Protein AF-T1I8U3-F1 (afdb_monomer_lite)

Foldseek 3Di:
DLLVVVQVVCVVVVHHSPCQVVDVLGPLVVLVVLLVVLLVVLLVVLVVLLVVPPDDLDPVQLVVLLVVSVVSSVVSCVVVVVCVVVNVVVCPPPVNVVVSVVSVVVSVVSSCVSSVVPPDDVCVVPVDPDDD

InterPro domains:
  IPR012762 Ubiquinone biosynthesis protein COQ9 [PTHR21427] (9-122)
  IPR012762 Ubiquinone biosynthesis protein COQ9 [TIGR02396] (9-121)
  IPR013718 COQ9, C-terminal domain [PF08511] (97-121)

pLDDT: mean 75.44, std 18.97, range [35.38, 95.88]

Organism: Rhodnius prolixus (NCBI:txid13249)

Structure (mmCIF, N/CA/C/O backbone):
data_AF-T1I8U3-F1
#
_entry.id   AF-T1I8U3-F1
#
loop_
_atom_site.group_PDB
_atom_site.id
_atom_site.type_symbol
_atom_site.label_atom_id
_atom_site.label_alt_id
_atom_site.label_comp_id
_atom_site.label_asym_id
_atom_site.label_entity_id
_atom_site.label_seq_id
_atom_site.pdbx_PDB_ins_code
_atom_site.Cartn_x
_atom_site.Cartn_y
_atom_site.Cartn_z
_atom_site.occupancy
_atom_site.B_iso_or_equiv
_atom_site.auth_seq_id
_atom_site.auth_comp_id
_atom_site.auth_asym_id
_atom_site.auth_atom_id
_atom_site.pdbx_PDB_model_num
ATOM 1 N N . MET A 1 1 ? -8.041 0.391 23.070 1.00 40.22 1 MET A N 1
ATOM 2 C CA . MET A 1 1 ? -6.561 0.413 22.992 1.00 40.22 1 MET A CA 1
ATOM 3 C C . MET A 1 1 ? -6.019 1.134 21.744 1.00 40.22 1 MET A C 1
ATOM 5 O O . MET A 1 1 ? -4.876 1.557 21.779 1.00 40.22 1 MET A O 1
ATOM 9 N N . PHE A 1 2 ? -6.834 1.409 20.713 1.00 37.50 2 PHE A N 1
ATOM 10 C CA . PHE A 1 2 ? -6.464 2.262 19.563 1.00 37.50 2 PHE A CA 1
ATOM 11 C C . PHE A 1 2 ? -6.267 3.763 19.862 1.00 37.50 2 PHE A C 1
ATOM 13 O O . PHE A 1 2 ? -5.626 4.452 19.075 1.00 37.50 2 PHE A O 1
ATOM 20 N N . CYS A 1 3 ? -6.772 4.288 20.988 1.00 38.03 3 CYS A N 1
ATOM 21 C CA . CYS A 1 3 ? -6.610 5.710 21.335 1.00 38.03 3 CYS A CA 1
ATOM 22 C C . CYS A 1 3 ? -5.150 6.138 21.546 1.00 38.03 3 CYS A C 1
ATOM 24 O O . CYS A 1 3 ? -4.848 7.318 21.404 1.00 38.03 3 CYS A O 1
ATOM 26 N N . LEU A 1 4 ? -4.247 5.205 21.866 1.00 43.12 4 LEU A N 1
ATOM 27 C CA . LEU A 1 4 ? -2.866 5.549 22.207 1.00 43.12 4 LEU A CA 1
ATOM 28 C C . LEU A 1 4 ? -2.067 6.037 20.989 1.00 43.12 4 LEU A C 1
ATOM 30 O O . LEU A 1 4 ? -1.279 6.960 21.130 1.00 43.12 4 LEU A O 1
ATOM 34 N N . ILE A 1 5 ? -2.331 5.513 19.785 1.00 49.75 5 ILE A N 1
ATOM 35 C CA . ILE A 1 5 ? -1.593 5.910 18.569 1.00 49.75 5 ILE A CA 1
ATOM 36 C C . ILE A 1 5 ? -1.975 7.332 18.122 1.00 49.75 5 ILE A C 1
ATOM 38 O O . ILE A 1 5 ? -1.106 8.107 17.728 1.00 49.75 5 ILE A O 1
ATOM 42 N N . ASN A 1 6 ? -3.255 7.708 18.247 1.00 52.22 6 ASN A N 1
ATOM 43 C CA . ASN A 1 6 ? -3.714 9.070 17.942 1.00 52.22 6 ASN A CA 1
ATOM 44 C C . ASN A 1 6 ? -3.091 10.114 18.879 1.00 52.22 6 ASN A C 1
ATOM 46 O O . ASN A 1 6 ? -2.778 11.219 18.441 1.00 52.22 6 ASN A O 1
ATOM 50 N N . ASN A 1 7 ? -2.903 9.763 20.152 1.00 51.81 7 ASN A N 1
ATOM 51 C CA . ASN A 1 7 ? -2.322 10.669 21.136 1.00 51.81 7 ASN A CA 1
ATOM 52 C C . ASN A 1 7 ? -0.837 10.903 20.914 1.00 51.81 7 ASN A C 1
ATOM 54 O O . ASN A 1 7 ? -0.397 12.046 20.939 1.00 51.81 7 ASN A O 1
ATOM 58 N N . SER A 1 8 ? -0.073 9.843 20.648 1.00 58.78 8 SER A N 1
ATOM 59 C CA . SER A 1 8 ? 1.379 9.961 20.524 1.00 58.78 8 SER A CA 1
ATOM 60 C C . SER A 1 8 ? 1.789 10.869 19.360 1.00 58.78 8 SER A C 1
ATOM 62 O O . SER A 1 8 ? 2.695 11.678 19.515 1.00 58.78 8 SER A O 1
ATOM 64 N N . GLY A 1 9 ? 1.104 10.800 18.211 1.00 58.69 9 GLY A N 1
ATOM 65 C CA . GLY A 1 9 ? 1.392 11.683 17.070 1.00 58.69 9 GLY A CA 1
ATOM 66 C C . GLY A 1 9 ? 1.037 13.153 17.325 1.00 58.69 9 GLY A C 1
ATOM 67 O O . GLY A 1 9 ? 1.786 14.050 16.948 1.00 58.69 9 GLY A O 1
ATOM 68 N N . ALA A 1 10 ? -0.084 13.397 18.004 1.00 60.66 10 ALA A N 1
ATOM 69 C CA . ALA A 1 10 ? -0.513 14.730 18.411 1.00 60.66 10 ALA A CA 1
ATOM 70 C C . ALA A 1 10 ? 0.440 15.373 19.427 1.00 60.66 10 ALA A C 1
ATOM 72 O O . ALA A 1 10 ? 0.828 16.530 19.266 1.00 60.66 10 ALA A O 1
ATOM 73 N N . GLU A 1 11 ? 0.848 14.600 20.433 1.00 59.66 11 GLU A N 1
ATOM 74 C CA . GLU A 1 11 ? 1.771 15.023 21.485 1.00 59.66 11 GLU A CA 1
ATOM 75 C C . GLU A 1 11 ? 3.171 15.324 20.919 1.00 59.66 11 GLU A C 1
ATOM 77 O O . GLU A 1 11 ? 3.781 16.314 21.317 1.00 59.66 11 GLU A O 1
ATOM 82 N N . ILE A 1 12 ? 3.649 14.555 19.925 1.00 65.75 12 ILE A N 1
ATOM 83 C CA . ILE A 1 12 ? 4.905 14.845 19.197 1.00 65.75 12 ILE A CA 1
ATOM 84 C C . ILE A 1 12 ? 4.847 16.207 18.486 1.00 65.75 12 ILE A C 1
ATOM 86 O O . ILE A 1 12 ? 5.853 16.911 18.413 1.00 65.75 12 ILE A O 1
ATOM 90 N N . LEU A 1 13 ? 3.676 16.595 17.976 1.00 66.00 13 LEU A N 1
ATOM 91 C CA . LEU A 1 13 ? 3.453 17.879 17.305 1.00 66.00 13 LEU A CA 1
ATOM 92 C C . LEU A 1 13 ? 3.073 19.013 18.279 1.00 66.00 13 LEU A C 1
ATOM 94 O O . LEU A 1 13 ? 2.773 20.121 17.838 1.00 66.00 13 LEU A O 1
ATOM 98 N N . GLY A 1 14 ? 3.100 18.760 19.594 1.00 62.38 14 GLY A N 1
ATOM 99 C CA . GLY A 1 14 ? 2.799 19.750 20.632 1.00 62.38 14 GLY A CA 1
ATOM 100 C C . GLY A 1 14 ? 1.307 20.018 20.849 1.00 62.38 14 GLY A C 1
ATOM 101 O O . GLY A 1 14 ? 0.956 20.960 21.560 1.00 62.38 14 GLY A O 1
ATOM 102 N N . TYR A 1 15 ? 0.421 19.210 20.262 1.00 62.00 15 TYR A N 1
ATOM 103 C CA . TYR A 1 15 ? -1.014 19.303 20.509 1.00 62.00 15 TYR A CA 1
ATOM 104 C C . TYR A 1 15 ? -1.428 18.479 21.745 1.00 62.00 15 TYR A C 1
ATOM 106 O O . TYR A 1 15 ? -0.784 17.478 22.066 1.00 62.00 15 TYR A O 1
ATOM 114 N N . PRO A 1 16 ? -2.507 18.864 22.458 1.00 60.12 16 PRO A N 1
ATOM 115 C CA . PRO A 1 16 ? -2.949 18.155 23.659 1.00 60.12 16 PRO A CA 1
ATOM 116 C C . PRO A 1 16 ? -3.309 16.699 23.354 1.00 60.12 16 PRO A C 1
ATOM 118 O O . PRO A 1 16 ? -3.993 16.447 22.371 1.00 60.12 16 PRO A O 1
ATOM 121 N N . GLY A 1 17 ? -2.964 15.757 24.236 1.00 56.03 17 GLY A N 1
ATOM 122 C CA . GLY A 1 17 ? -3.321 14.331 24.150 1.00 56.03 17 GLY A CA 1
ATOM 123 C C . GLY A 1 17 ? -4.819 14.013 24.337 1.00 56.03 17 GLY A C 1
ATOM 124 O O . GLY A 1 17 ? -5.193 13.056 25.010 1.00 56.03 17 GLY A O 1
ATOM 125 N N . ILE A 1 18 ? -5.711 14.845 23.808 1.00 55.06 18 ILE A N 1
ATOM 126 C CA . ILE A 1 18 ? -7.172 14.702 23.869 1.00 55.06 18 ILE A CA 1
ATOM 127 C C . ILE A 1 18 ? -7.714 14.912 22.443 1.00 55.06 18 ILE A C 1
ATOM 129 O O . ILE A 1 18 ? -8.665 15.647 22.209 1.00 55.06 18 ILE A O 1
ATOM 133 N N . ILE A 1 19 ? -7.072 14.287 21.448 1.00 56.78 19 ILE A N 1
ATOM 134 C CA . ILE A 1 19 ? -7.404 14.469 20.014 1.00 56.78 19 ILE A CA 1
ATOM 135 C C . ILE A 1 19 ? -8.368 13.382 19.515 1.00 56.78 19 ILE A C 1
ATOM 137 O O . ILE A 1 19 ? -8.712 13.299 18.341 1.00 56.78 19 ILE A O 1
ATOM 141 N N . HIS A 1 20 ? -8.886 12.544 20.413 1.00 53.38 20 HIS A N 1
ATOM 142 C CA . HIS A 1 20 ? -9.819 11.469 20.072 1.00 53.38 20 HIS A CA 1
ATOM 143 C C . HIS A 1 20 ? -11.120 11.954 19.402 1.00 53.38 20 HIS A C 1
ATOM 145 O O . HIS A 1 20 ? -11.797 11.142 18.780 1.00 53.38 20 HIS A O 1
ATOM 151 N N . GLY A 1 21 ? -11.443 13.253 19.478 1.00 55.31 21 GLY A N 1
ATOM 152 C CA . GLY A 1 21 ? -12.554 13.885 18.755 1.00 55.31 21 GLY A CA 1
ATOM 153 C C . GLY A 1 21 ? -12.207 14.506 17.392 1.00 55.31 21 GLY A C 1
ATOM 154 O O . GLY A 1 21 ? -13.104 15.010 16.727 1.00 55.31 21 GLY A O 1
ATOM 155 N N . MET A 1 22 ? -10.939 14.503 16.965 1.00 62.56 22 MET A N 1
ATOM 156 C CA . MET A 1 22 ? -10.512 15.163 15.718 1.00 62.56 22 MET A CA 1
ATOM 157 C C . MET A 1 22 ? -10.665 14.268 14.479 1.00 62.56 22 MET A C 1
ATOM 159 O O . MET A 1 22 ? -10.789 14.783 13.373 1.00 62.56 22 MET A O 1
ATOM 163 N N . TYR A 1 23 ? -10.701 12.944 14.668 1.00 62.91 23 TYR A N 1
ATOM 164 C CA . TYR A 1 23 ? -10.948 11.964 13.607 1.00 62.91 23 TYR A CA 1
ATOM 165 C C . TYR A 1 23 ? -12.395 11.472 13.700 1.00 62.91 23 TYR A C 1
ATOM 167 O O . TYR A 1 23 ? -12.738 10.715 14.613 1.00 62.91 23 TYR A O 1
ATOM 175 N N . ALA A 1 24 ? -13.247 11.888 12.761 1.00 60.88 24 ALA A N 1
ATOM 176 C CA . ALA A 1 24 ? -14.692 11.638 12.798 1.00 60.88 24 ALA A CA 1
ATOM 177 C C . ALA A 1 24 ? -15.043 10.139 12.765 1.00 60.88 24 ALA A C 1
ATOM 179 O O . ALA A 1 24 ? -16.075 9.726 13.295 1.00 60.88 24 ALA A O 1
ATOM 180 N N . LYS A 1 25 ? -14.176 9.315 12.162 1.00 64.69 25 LYS A N 1
ATOM 181 C CA . LYS A 1 25 ? -14.330 7.855 12.060 1.00 64.69 25 LYS A CA 1
ATOM 182 C C . LYS A 1 25 ? -13.314 7.075 12.910 1.00 64.69 25 LYS A C 1
ATOM 184 O O . LYS A 1 25 ? -13.245 5.848 12.819 1.00 64.69 25 LYS A O 1
ATOM 189 N N . GLY A 1 26 ? -12.535 7.753 13.756 1.00 74.88 26 GLY A N 1
ATOM 190 C CA . GLY A 1 26 ? -11.556 7.126 14.648 1.00 74.88 26 GLY A CA 1
ATOM 191 C C . GLY A 1 26 ? -10.361 6.501 13.914 1.00 74.88 26 GLY A C 1
ATOM 192 O O . GLY A 1 26 ? -9.866 7.040 12.929 1.00 74.88 26 GLY A O 1
ATOM 193 N N . GLY A 1 27 ? -9.878 5.348 14.396 1.00 75.25 27 GLY A N 1
ATOM 194 C CA . GLY A 1 27 ? -8.635 4.717 13.918 1.00 75.25 27 GLY A CA 1
ATOM 195 C C . GLY A 1 27 ? -8.611 4.320 12.434 1.00 75.25 27 GLY A C 1
ATOM 196 O O . GLY A 1 27 ? -7.531 4.133 11.880 1.00 75.25 27 GLY A O 1
ATOM 197 N N . ILE A 1 28 ? -9.765 4.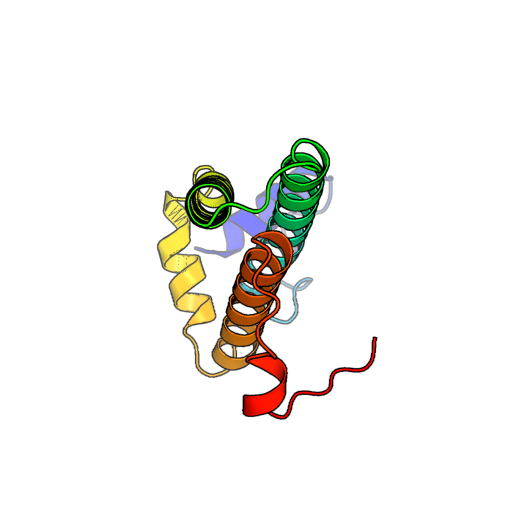232 11.762 1.00 81.75 28 ILE A N 1
ATOM 198 C CA . ILE A 1 28 ? -9.824 3.932 10.322 1.00 81.75 28 ILE A CA 1
ATOM 199 C C . ILE A 1 28 ? -9.241 5.063 9.464 1.00 81.75 28 ILE A C 1
ATOM 201 O O . ILE A 1 28 ? -8.694 4.785 8.401 1.00 81.75 28 ILE A O 1
ATOM 205 N N . GLU A 1 29 ? -9.308 6.320 9.914 1.00 82.31 29 GLU A N 1
ATOM 206 C CA . GLU A 1 29 ? -8.762 7.459 9.158 1.00 82.31 29 GLU A CA 1
ATOM 207 C C . GLU A 1 29 ? -7.236 7.381 9.070 1.00 82.31 29 GLU A C 1
ATOM 209 O O . GLU A 1 29 ? -6.666 7.630 8.009 1.00 82.31 29 GLU A O 1
ATOM 214 N N . LEU A 1 30 ? -6.576 6.907 10.132 1.00 85.25 30 LEU A N 1
ATOM 215 C CA . LEU A 1 30 ? -5.142 6.618 10.098 1.00 85.25 30 LEU A CA 1
ATOM 216 C C . LEU A 1 30 ? -4.803 5.500 9.110 1.00 85.25 30 LEU A C 1
ATOM 218 O O . LEU A 1 30 ? -3.825 5.602 8.370 1.00 85.25 30 LEU A O 1
ATOM 222 N N . VAL A 1 31 ? -5.614 4.440 9.076 1.00 87.44 31 VAL A N 1
ATOM 223 C CA . VAL A 1 31 ? -5.420 3.340 8.122 1.00 87.44 31 VAL A CA 1
ATOM 224 C C . VAL A 1 31 ? -5.585 3.854 6.691 1.00 87.44 31 VAL A C 1
ATOM 226 O O . VAL A 1 31 ? -4.758 3.554 5.834 1.00 87.44 31 VAL A O 1
ATOM 229 N N . GLN A 1 32 ? -6.598 4.682 6.425 1.00 86.50 32 GLN A N 1
ATOM 230 C CA . GLN A 1 32 ? -6.808 5.294 5.109 1.00 86.50 32 GLN A CA 1
ATOM 231 C C . GLN A 1 32 ? -5.648 6.208 4.703 1.00 86.50 32 GLN A C 1
ATOM 233 O O . GLN A 1 32 ? -5.169 6.110 3.572 1.00 86.50 32 GLN A O 1
ATOM 238 N N . HIS A 1 33 ? -5.154 7.037 5.625 1.00 87.06 33 HIS A N 1
ATOM 239 C CA . HIS A 1 33 ? -3.979 7.872 5.393 1.00 87.06 33 HIS A CA 1
ATOM 240 C C . HIS A 1 33 ? -2.747 7.020 5.054 1.00 87.06 33 HIS A C 1
ATOM 242 O O . HIS A 1 33 ? -2.086 7.264 4.047 1.00 87.06 33 HIS A O 1
ATOM 248 N N . PHE A 1 34 ? -2.487 5.958 5.825 1.00 90.50 34 PHE A N 1
ATOM 249 C CA . PHE A 1 34 ? -1.406 5.011 5.537 1.00 90.50 34 PHE A CA 1
ATOM 250 C C . PHE A 1 34 ? -1.521 4.402 4.132 1.00 90.50 34 PHE A C 1
ATOM 252 O O . PHE A 1 34 ? -0.513 4.300 3.430 1.00 90.50 34 PHE A O 1
ATOM 259 N N . TYR A 1 35 ? -2.728 4.021 3.699 1.00 88.31 35 TYR A N 1
ATOM 260 C CA . TYR A 1 35 ? -2.957 3.516 2.343 1.00 88.31 35 TYR A CA 1
ATOM 261 C C . TYR A 1 35 ? -2.642 4.563 1.278 1.00 88.31 35 TYR A C 1
ATOM 263 O O . TYR A 1 35 ? -1.943 4.244 0.321 1.00 88.31 35 TYR A O 1
ATOM 271 N N . MET A 1 36 ? -3.106 5.802 1.453 1.00 87.31 36 MET A N 1
ATOM 272 C CA . MET A 1 36 ? -2.832 6.887 0.510 1.00 87.31 36 MET A CA 1
ATOM 273 C C . MET A 1 36 ? -1.325 7.141 0.378 1.00 87.31 36 MET A C 1
ATOM 275 O O . MET A 1 36 ? -0.798 7.164 -0.733 1.00 87.31 36 MET A O 1
ATOM 279 N N . THR A 1 37 ? -0.613 7.256 1.502 1.00 90.44 37 THR A N 1
ATOM 280 C CA . THR A 1 37 ? 0.840 7.473 1.503 1.00 90.44 37 THR A CA 1
ATOM 281 C C . THR A 1 37 ? 1.592 6.288 0.895 1.00 90.44 37 THR A C 1
ATOM 283 O O . THR A 1 37 ? 2.460 6.480 0.047 1.00 90.44 37 THR A O 1
ATOM 286 N N . SER A 1 38 ? 1.238 5.057 1.274 1.00 92.00 38 SER A N 1
ATOM 287 C CA . SER A 1 38 ? 1.903 3.848 0.771 1.00 92.00 38 SER A CA 1
ATOM 288 C C . SER A 1 38 ? 1.678 3.644 -0.727 1.00 92.00 38 SER A C 1
ATOM 290 O O . SER A 1 38 ? 2.600 3.252 -1.438 1.00 92.00 38 SER A O 1
ATOM 292 N N . ASN A 1 39 ? 0.470 3.926 -1.222 1.00 90.38 39 ASN A N 1
ATOM 293 C CA . ASN A 1 39 ? 0.154 3.809 -2.642 1.00 90.38 39 ASN A CA 1
ATOM 294 C C . ASN A 1 39 ? 0.901 4.871 -3.466 1.00 90.38 39 ASN A C 1
ATOM 296 O O . ASN A 1 39 ? 1.453 4.536 -4.509 1.00 90.38 39 ASN A O 1
ATOM 300 N N . ASN A 1 40 ? 1.012 6.112 -2.975 1.00 90.81 40 ASN A N 1
ATOM 301 C CA . ASN A 1 40 ? 1.825 7.144 -3.632 1.00 90.81 40 ASN A CA 1
ATOM 302 C C . ASN A 1 40 ? 3.306 6.736 -3.709 1.00 90.81 40 ASN A C 1
ATOM 304 O O . ASN A 1 40 ? 3.901 6.783 -4.785 1.00 90.81 40 ASN A O 1
ATOM 308 N N . ASN A 1 41 ? 3.872 6.238 -2.605 1.00 93.62 41 ASN A N 1
ATOM 309 C CA . ASN A 1 41 ? 5.254 5.752 -2.576 1.00 93.62 41 ASN A CA 1
ATOM 310 C C . ASN A 1 41 ? 5.474 4.577 -3.543 1.00 93.62 41 ASN A C 1
ATOM 312 O O . ASN A 1 41 ? 6.515 4.486 -4.193 1.00 93.62 41 ASN A O 1
ATOM 316 N N . LEU A 1 42 ? 4.489 3.678 -3.659 1.00 93.81 42 LEU A N 1
ATOM 317 C CA . LEU A 1 42 ? 4.536 2.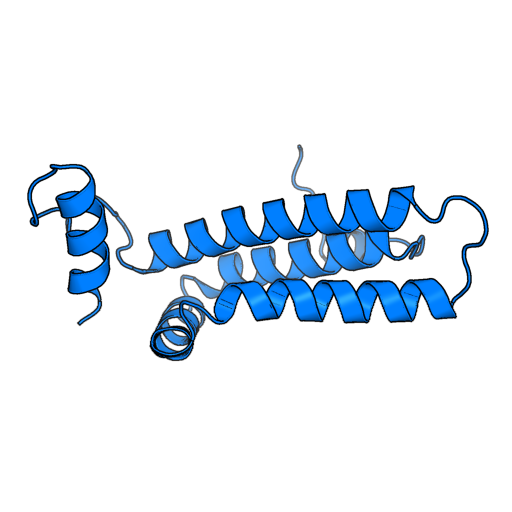569 -4.608 1.00 93.81 42 LEU A CA 1
ATOM 318 C C . LEU A 1 42 ? 4.527 3.068 -6.058 1.00 93.81 42 LEU A C 1
ATOM 320 O O . LEU A 1 42 ? 5.296 2.566 -6.872 1.00 93.81 42 LEU A O 1
ATOM 324 N N . ILE A 1 43 ? 3.692 4.056 -6.385 1.00 92.06 43 ILE A N 1
ATOM 325 C CA . ILE A 1 43 ? 3.651 4.653 -7.726 1.00 92.06 43 ILE A CA 1
ATOM 326 C C . ILE A 1 43 ? 5.013 5.255 -8.086 1.00 92.06 43 ILE A C 1
ATOM 328 O O . ILE A 1 43 ? 5.489 5.066 -9.205 1.00 92.06 43 ILE A O 1
ATOM 332 N N . ASP A 1 44 ? 5.661 5.951 -7.155 1.00 93.31 44 ASP A N 1
ATOM 333 C CA . ASP A 1 44 ? 6.976 6.542 -7.405 1.00 93.31 44 ASP A CA 1
ATOM 334 C C . ASP A 1 44 ? 8.063 5.473 -7.585 1.00 93.31 44 ASP A C 1
ATOM 336 O O . ASP A 1 44 ? 8.886 5.580 -8.501 1.00 93.31 44 ASP A O 1
ATOM 340 N N . PHE A 1 45 ? 8.008 4.387 -6.806 1.00 93.12 45 PHE A N 1
ATOM 341 C CA . PHE A 1 45 ? 8.851 3.207 -7.017 1.00 93.12 45 PHE A CA 1
ATOM 342 C C . PHE A 1 45 ? 8.638 2.586 -8.407 1.00 93.12 45 PHE A C 1
ATOM 344 O O . PHE A 1 45 ? 9.606 2.321 -9.125 1.00 93.12 45 PHE A O 1
ATOM 351 N N . LEU A 1 46 ? 7.380 2.391 -8.814 1.00 90.62 46 LEU A N 1
ATOM 352 C CA . LEU A 1 46 ? 7.021 1.811 -10.108 1.00 90.62 46 LEU A CA 1
ATOM 353 C C . LEU A 1 46 ? 7.518 2.674 -11.271 1.00 90.62 46 LEU A C 1
ATOM 355 O O . LEU A 1 46 ? 8.148 2.139 -12.181 1.00 90.62 46 LEU A O 1
ATOM 359 N N . LYS A 1 47 ? 7.327 4.001 -11.210 1.00 89.50 47 LYS A N 1
ATOM 360 C CA . LYS A 1 47 ? 7.844 4.949 -12.214 1.00 89.50 47 LYS A CA 1
ATOM 361 C C . LYS A 1 47 ? 9.360 4.866 -12.349 1.00 89.50 47 LYS A C 1
ATOM 363 O O . LYS A 1 47 ? 9.876 4.804 -13.465 1.00 89.50 47 LYS A O 1
ATOM 368 N N . ALA A 1 48 ? 10.073 4.865 -11.220 1.00 88.94 48 ALA A N 1
ATOM 369 C CA . ALA A 1 48 ? 11.529 4.784 -11.212 1.00 88.94 48 ALA A CA 1
ATOM 370 C C . ALA A 1 48 ? 12.010 3.465 -11.833 1.00 88.94 48 ALA A C 1
ATOM 372 O O . ALA A 1 48 ? 12.908 3.460 -12.674 1.00 88.94 48 ALA A O 1
ATOM 373 N N . ARG A 1 49 ? 11.372 2.347 -11.474 1.00 83.94 49 ARG A N 1
ATOM 374 C CA . ARG A 1 49 ? 11.726 1.015 -11.975 1.00 83.94 49 ARG A CA 1
ATOM 375 C C . ARG A 1 49 ? 11.372 0.826 -13.452 1.00 83.94 49 ARG A C 1
ATOM 377 O O . ARG A 1 49 ? 12.154 0.208 -14.169 1.00 83.94 49 ARG A O 1
ATOM 384 N N . SER A 1 50 ? 10.251 1.381 -13.920 1.00 80.06 50 SER A N 1
ATOM 385 C CA . SER A 1 50 ? 9.849 1.319 -15.331 1.00 80.06 50 SER A CA 1
ATOM 386 C C . SER A 1 50 ? 10.711 2.208 -16.232 1.00 80.06 50 SER A C 1
ATOM 388 O O . SER A 1 50 ? 10.975 1.841 -17.371 1.00 80.06 50 SER A O 1
ATOM 390 N N . ALA A 1 51 ? 11.191 3.357 -15.737 1.00 77.44 51 ALA A N 1
ATOM 391 C CA . ALA A 1 51 ? 12.017 4.281 -16.524 1.00 77.44 51 ALA A CA 1
ATOM 392 C C . ALA A 1 51 ? 13.391 3.693 -16.900 1.00 77.44 51 ALA A C 1
ATOM 394 O O . ALA A 1 51 ? 13.908 3.959 -17.984 1.00 77.44 51 ALA A O 1
ATOM 395 N N . VAL A 1 52 ? 13.966 2.856 -16.030 1.00 69.88 52 VAL A N 1
ATOM 396 C CA . VAL A 1 52 ? 15.276 2.214 -16.244 1.00 69.88 52 VAL A CA 1
ATOM 397 C C . VAL A 1 52 ? 15.250 1.209 -17.408 1.00 69.88 52 VAL A C 1
ATOM 399 O O . VAL A 1 52 ? 16.295 0.885 -17.965 1.00 69.88 52 VAL A O 1
ATOM 402 N N . ILE A 1 53 ? 14.073 0.717 -17.805 1.00 60.47 53 ILE A N 1
ATOM 403 C CA . ILE A 1 53 ? 13.925 -0.456 -18.679 1.00 60.47 53 ILE A CA 1
ATOM 404 C C . ILE A 1 53 ? 13.082 -0.051 -19.892 1.00 60.47 53 ILE A C 1
ATOM 406 O O . ILE A 1 53 ? 11.973 -0.517 -20.121 1.00 60.47 53 ILE A O 1
ATOM 410 N N . SER A 1 54 ? 13.615 0.893 -20.668 1.00 54.69 54 SER A N 1
ATOM 411 C CA . SER A 1 54 ? 12.949 1.447 -21.856 1.00 54.69 54 SER A CA 1
ATOM 412 C C . SER A 1 54 ? 13.215 0.654 -23.148 1.00 54.69 54 SER A C 1
ATOM 414 O O . SER A 1 54 ? 12.843 1.123 -24.220 1.00 54.69 54 SER A O 1
ATOM 416 N N . THR A 1 55 ? 13.851 -0.525 -23.093 1.00 53.09 55 THR A N 1
ATOM 417 C CA . THR A 1 55 ? 14.347 -1.199 -24.312 1.00 53.09 55 THR A CA 1
ATOM 418 C C . THR A 1 55 ? 13.862 -2.622 -24.580 1.00 53.09 55 THR A C 1
ATOM 420 O O . THR A 1 55 ? 13.856 -2.992 -25.747 1.00 53.09 55 THR A O 1
ATOM 423 N N . GLU A 1 56 ? 13.363 -3.402 -23.613 1.00 53.75 56 GLU A N 1
ATOM 424 C CA . GLU A 1 56 ? 12.809 -4.739 -23.909 1.00 53.75 56 GLU A CA 1
ATOM 425 C C . GLU A 1 56 ? 11.645 -5.102 -22.972 1.00 53.75 56 GLU A C 1
ATOM 427 O O . GLU A 1 56 ? 11.839 -5.505 -21.825 1.00 53.75 56 GLU A O 1
ATOM 432 N N . SER A 1 57 ? 10.403 -4.983 -23.456 1.00 58.16 57 SER A N 1
ATOM 433 C CA . SER A 1 57 ? 9.223 -5.493 -22.746 1.00 58.16 57 SER A CA 1
ATOM 434 C C . SER A 1 57 ? 9.164 -7.023 -22.866 1.00 58.16 57 SER A C 1
ATOM 436 O O . SER A 1 57 ? 8.474 -7.564 -23.732 1.00 58.16 57 SER A O 1
ATOM 438 N N . ASN A 1 58 ? 9.924 -7.728 -22.031 1.00 67.06 58 ASN A N 1
ATOM 439 C CA . ASN A 1 58 ? 9.878 -9.186 -21.929 1.00 67.06 58 ASN A CA 1
ATOM 440 C C . ASN A 1 58 ? 8.907 -9.612 -20.806 1.00 67.06 58 ASN A C 1
ATOM 442 O O . ASN A 1 58 ? 8.862 -8.993 -19.745 1.00 67.06 58 ASN A O 1
ATOM 446 N N . ASN A 1 59 ? 8.175 -10.713 -20.994 1.00 70.25 59 ASN A N 1
ATOM 447 C CA . ASN A 1 59 ? 7.275 -11.305 -19.990 1.00 70.25 59 ASN A CA 1
ATOM 448 C C . ASN A 1 59 ? 7.981 -11.641 -18.662 1.00 70.25 59 ASN A C 1
ATOM 450 O O . ASN A 1 59 ? 7.339 -11.811 -17.624 1.00 70.25 59 ASN A O 1
ATOM 454 N N . GLU A 1 60 ? 9.300 -11.824 -18.684 1.00 75.31 60 GLU A N 1
ATOM 455 C CA . GLU A 1 60 ? 10.115 -11.996 -17.479 1.00 75.31 60 GLU A CA 1
ATOM 456 C C . GLU A 1 60 ? 10.239 -10.700 -16.664 1.00 75.31 60 GLU A C 1
ATOM 458 O O . GLU A 1 60 ? 10.141 -10.742 -15.437 1.00 75.31 60 GLU A O 1
ATOM 463 N N . PHE A 1 61 ? 10.348 -9.549 -17.334 1.00 78.12 61 PHE A N 1
ATOM 464 C CA . PHE A 1 61 ? 10.403 -8.244 -16.682 1.00 78.12 61 PHE A CA 1
ATOM 465 C C . PHE A 1 61 ? 9.078 -7.887 -16.002 1.00 78.12 61 PHE A C 1
ATOM 467 O O . PHE A 1 61 ? 9.072 -7.477 -14.847 1.00 78.12 61 PHE A O 1
ATOM 474 N N . SER A 1 62 ? 7.940 -8.115 -16.662 1.00 80.75 62 SER A N 1
ATOM 475 C CA . SER A 1 62 ? 6.628 -7.882 -16.042 1.00 80.75 62 SER A CA 1
ATOM 476 C C . SER A 1 62 ? 6.459 -8.703 -14.760 1.00 80.75 62 SER A C 1
ATOM 478 O O . SER A 1 62 ? 5.996 -8.193 -13.742 1.00 80.75 62 SER A O 1
ATOM 480 N N . ARG A 1 63 ? 6.899 -9.969 -14.772 1.00 83.06 63 ARG A N 1
ATOM 481 C CA . ARG A 1 63 ? 6.845 -10.847 -13.594 1.00 83.06 63 ARG A CA 1
ATOM 482 C C . ARG A 1 63 ? 7.764 -10.372 -12.470 1.00 83.06 63 ARG A C 1
ATOM 484 O O . ARG A 1 63 ? 7.345 -10.397 -11.312 1.00 83.06 63 ARG A O 1
ATOM 491 N N . SER A 1 64 ? 8.986 -9.943 -12.787 1.00 86.81 64 SER A N 1
ATOM 492 C CA . SER A 1 64 ? 9.906 -9.414 -11.775 1.00 86.81 64 SER A CA 1
ATOM 493 C C . SER A 1 64 ? 9.417 -8.081 -11.210 1.00 86.81 64 SER A C 1
ATOM 495 O O . SER A 1 64 ? 9.447 -7.908 -9.995 1.00 86.81 64 SER A O 1
ATOM 497 N N . LEU A 1 65 ? 8.852 -7.197 -12.039 1.00 88.75 65 LEU A N 1
ATOM 498 C CA . LEU A 1 65 ? 8.280 -5.932 -11.583 1.00 88.75 65 LEU A CA 1
ATOM 499 C C . LEU A 1 65 ? 7.097 -6.143 -10.638 1.00 88.75 65 LEU A C 1
ATOM 501 O O . LEU A 1 65 ? 7.052 -5.517 -9.585 1.00 88.75 65 LEU A O 1
ATOM 505 N N . ILE A 1 66 ? 6.161 -7.036 -10.980 1.00 90.69 66 ILE A N 1
ATOM 506 C CA . ILE A 1 66 ? 5.013 -7.350 -10.115 1.00 90.69 66 ILE A CA 1
ATOM 507 C C . ILE A 1 66 ? 5.501 -7.885 -8.766 1.00 90.69 66 ILE A C 1
ATOM 509 O O . ILE A 1 66 ? 5.035 -7.442 -7.715 1.00 90.69 66 ILE A O 1
ATOM 513 N N . ARG A 1 67 ? 6.468 -8.812 -8.781 1.00 91.00 67 ARG A N 1
ATOM 514 C CA . ARG A 1 67 ? 7.063 -9.361 -7.557 1.00 91.00 67 ARG A CA 1
ATOM 515 C C . ARG A 1 67 ? 7.708 -8.266 -6.708 1.00 91.00 67 ARG A C 1
ATOM 517 O O . ARG A 1 67 ? 7.439 -8.203 -5.509 1.00 91.00 67 ARG A O 1
ATOM 524 N N . ASP A 1 68 ? 8.533 -7.425 -7.324 1.00 92.62 68 ASP A N 1
ATOM 525 C CA . ASP A 1 68 ? 9.235 -6.336 -6.648 1.00 92.62 68 ASP A CA 1
ATOM 526 C C . ASP A 1 68 ? 8.231 -5.335 -6.058 1.00 92.62 68 ASP A C 1
ATOM 528 O O . ASP A 1 68 ? 8.335 -4.975 -4.890 1.00 92.62 68 ASP A O 1
ATOM 532 N N . ALA A 1 69 ? 7.201 -4.957 -6.818 1.00 93.56 69 ALA A N 1
ATOM 533 C CA . ALA A 1 69 ? 6.160 -4.029 -6.387 1.00 93.56 69 ALA A CA 1
ATOM 534 C C . ALA A 1 69 ? 5.361 -4.550 -5.183 1.00 93.56 69 ALA A C 1
ATOM 536 O O . ALA A 1 69 ? 5.159 -3.823 -4.208 1.00 93.56 69 ALA A O 1
ATOM 537 N N . ILE A 1 70 ? 4.944 -5.822 -5.214 1.00 93.75 70 ILE A N 1
ATOM 538 C CA . ILE A 1 70 ? 4.251 -6.459 -4.084 1.00 93.75 70 ILE A CA 1
ATOM 539 C C . ILE A 1 70 ? 5.170 -6.502 -2.862 1.00 93.75 70 ILE A C 1
ATOM 541 O O . ILE A 1 70 ? 4.745 -6.173 -1.754 1.00 93.75 70 ILE A O 1
ATOM 545 N N . GLN A 1 71 ? 6.435 -6.877 -3.055 1.00 95.50 71 GLN A N 1
ATOM 546 C CA . GLN A 1 71 ? 7.406 -6.937 -1.971 1.00 95.50 71 GLN A CA 1
ATOM 547 C C . GLN A 1 71 ? 7.627 -5.559 -1.336 1.00 95.50 71 GLN A C 1
ATOM 549 O O . GLN A 1 71 ? 7.576 -5.444 -0.113 1.00 95.50 71 GLN A O 1
ATOM 554 N N . GLU A 1 72 ? 7.829 -4.512 -2.138 1.00 95.12 72 GLU A N 1
ATOM 555 C CA . GLU A 1 72 ? 7.984 -3.144 -1.636 1.00 95.12 72 GLU A CA 1
ATOM 556 C C . GLU A 1 72 ? 6.731 -2.666 -0.900 1.00 95.12 72 GLU A C 1
ATOM 558 O O . GLU A 1 72 ? 6.825 -2.132 0.207 1.00 95.12 72 GLU A O 1
ATOM 563 N N . ARG A 1 73 ? 5.538 -2.946 -1.436 1.00 95.00 73 ARG A N 1
ATOM 564 C CA . ARG A 1 73 ? 4.283 -2.581 -0.772 1.00 95.00 73 ARG A CA 1
ATOM 565 C C . ARG A 1 73 ? 4.102 -3.269 0.581 1.00 95.00 73 ARG A C 1
ATOM 567 O O . ARG A 1 73 ? 3.580 -2.643 1.509 1.00 95.00 73 ARG A O 1
ATOM 574 N N . LEU A 1 74 ? 4.506 -4.535 0.696 1.00 94.38 74 LEU A N 1
ATOM 575 C CA . LEU A 1 74 ? 4.458 -5.293 1.949 1.00 94.38 74 LEU A CA 1
ATOM 576 C C . LEU A 1 74 ? 5.519 -4.818 2.947 1.00 94.38 74 LEU A C 1
ATOM 578 O O . LEU A 1 74 ? 5.232 -4.738 4.140 1.00 94.38 74 LEU A O 1
ATOM 582 N N . LYS A 1 75 ? 6.714 -4.428 2.483 1.00 95.88 75 LYS A N 1
ATOM 583 C CA . LYS A 1 75 ? 7.763 -3.865 3.350 1.00 95.88 75 LYS A CA 1
ATOM 584 C C . LYS A 1 75 ? 7.303 -2.608 4.088 1.00 95.88 75 LYS A C 1
ATOM 586 O O . LYS A 1 75 ? 7.669 -2.424 5.245 1.00 95.88 75 LYS A O 1
ATOM 591 N N . MET A 1 76 ? 6.448 -1.787 3.473 1.00 94.06 76 MET A N 1
ATOM 592 C CA . MET A 1 76 ? 5.877 -0.590 4.113 1.00 94.06 76 MET A CA 1
ATOM 593 C C . MET A 1 76 ? 5.018 -0.907 5.351 1.00 94.06 76 MET A C 1
ATOM 595 O O . MET A 1 76 ? 4.782 -0.023 6.170 1.00 94.06 76 MET A O 1
ATOM 599 N N . ILE A 1 77 ? 4.554 -2.153 5.509 1.00 93.94 77 ILE A N 1
ATOM 600 C CA . ILE A 1 77 ? 3.765 -2.599 6.668 1.00 93.94 77 ILE A CA 1
ATOM 601 C C . ILE A 1 77 ? 4.670 -3.005 7.841 1.00 93.94 77 ILE A C 1
ATOM 603 O O . ILE A 1 77 ? 4.224 -2.949 8.983 1.00 93.94 77 ILE A O 1
ATOM 607 N N . ILE A 1 78 ? 5.938 -3.364 7.596 1.00 94.00 78 ILE A N 1
ATOM 608 C CA . ILE A 1 78 ? 6.869 -3.881 8.619 1.00 94.00 78 ILE A CA 1
ATOM 609 C C . ILE A 1 78 ? 6.920 -3.007 9.888 1.00 94.00 78 ILE A C 1
ATOM 611 O O . ILE A 1 78 ? 6.811 -3.577 10.973 1.00 94.00 78 ILE A O 1
ATOM 615 N N . PRO A 1 79 ? 7.000 -1.659 9.814 1.00 91.75 79 PRO A N 1
ATOM 616 C CA . PRO A 1 79 ? 7.039 -0.816 11.015 1.00 91.75 79 PRO A CA 1
ATOM 617 C C . PRO A 1 79 ? 5.771 -0.889 11.880 1.00 91.75 79 PRO A C 1
ATOM 619 O O . 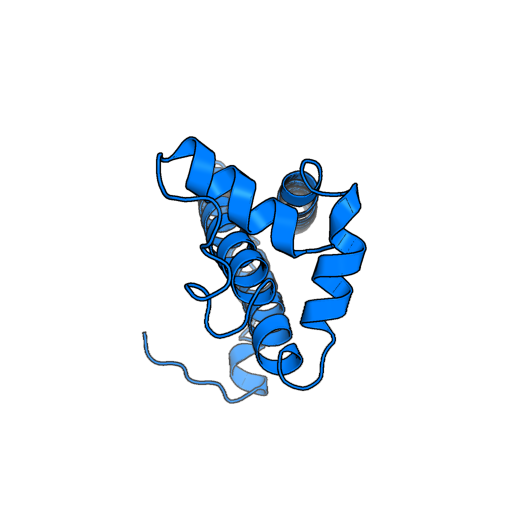PRO A 1 79 ? 5.791 -0.492 13.041 1.00 91.75 79 PRO A O 1
ATOM 622 N N . PHE A 1 80 ? 4.664 -1.374 11.315 1.00 90.75 80 PHE A N 1
ATOM 623 C CA . PHE A 1 80 ? 3.339 -1.409 11.934 1.00 90.75 80 PHE A CA 1
ATOM 624 C C . PHE A 1 80 ? 2.798 -2.837 12.083 1.00 90.75 80 PHE A C 1
ATOM 626 O O . PHE A 1 80 ? 1.606 -3.014 12.347 1.00 90.75 80 PHE A O 1
ATOM 633 N N . ILE A 1 81 ? 3.644 -3.858 11.901 1.00 91.62 81 ILE A N 1
ATOM 634 C CA . ILE A 1 81 ? 3.218 -5.258 11.779 1.00 91.62 81 ILE A CA 1
ATOM 635 C C . ILE A 1 81 ? 2.424 -5.747 12.998 1.00 91.62 81 ILE A C 1
ATOM 637 O O . ILE A 1 81 ? 1.415 -6.426 12.830 1.00 91.62 81 ILE A O 1
ATOM 641 N N . ASP A 1 82 ? 2.797 -5.307 14.203 1.00 91.31 82 ASP A N 1
ATOM 642 C CA . ASP A 1 82 ? 2.144 -5.694 15.461 1.00 91.31 82 ASP A CA 1
ATOM 643 C C . ASP A 1 82 ? 0.684 -5.227 15.545 1.00 91.31 82 ASP A C 1
ATOM 645 O O . ASP A 1 82 ? -0.150 -5.858 16.192 1.00 91.31 82 ASP A O 1
ATOM 649 N N . ARG A 1 83 ? 0.357 -4.112 14.880 1.00 88.00 83 ARG A N 1
ATOM 650 C CA . ARG A 1 83 ? -0.988 -3.510 14.863 1.00 88.00 83 ARG A CA 1
ATOM 651 C C . ARG A 1 83 ? -1.723 -3.743 13.549 1.00 88.00 83 ARG A C 1
ATOM 653 O O . ARG A 1 83 ? -2.904 -3.415 13.435 1.00 88.00 83 ARG A O 1
ATOM 660 N N . TRP A 1 84 ? -1.059 -4.334 12.559 1.00 91.31 84 TRP A N 1
ATOM 661 C CA . TRP A 1 84 ? -1.650 -4.605 11.255 1.00 91.31 84 TRP A CA 1
ATOM 662 C C . TRP A 1 84 ? -2.891 -5.514 11.311 1.00 91.31 84 TRP A C 1
ATOM 664 O O . TRP A 1 84 ? -3.859 -5.201 10.614 1.00 91.31 84 TRP A O 1
ATOM 674 N N . PRO A 1 85 ? -2.960 -6.563 12.163 1.00 92.44 85 PRO A N 1
ATOM 675 C CA . PRO A 1 85 ? -4.186 -7.350 12.319 1.00 92.44 85 PRO A CA 1
ATOM 676 C C . PRO A 1 85 ? -5.379 -6.503 12.771 1.00 92.44 85 PRO A C 1
ATOM 678 O O . PRO A 1 85 ? -6.496 -6.683 12.290 1.00 92.44 85 PRO A O 1
ATOM 681 N N . GLU A 1 86 ? -5.142 -5.536 13.657 1.00 89.19 86 GLU A N 1
ATOM 682 C CA . GLU A 1 86 ? -6.188 -4.640 14.136 1.00 89.19 86 GLU A CA 1
ATOM 683 C C . GLU A 1 86 ? -6.645 -3.674 13.023 1.00 89.19 86 GLU A C 1
ATOM 685 O O . GLU A 1 86 ? -7.842 -3.436 12.850 1.00 89.19 86 GLU A O 1
ATOM 690 N N . ALA A 1 87 ? -5.707 -3.155 12.221 1.00 90.19 87 ALA A N 1
ATOM 691 C CA . ALA A 1 87 ? -6.018 -2.336 11.048 1.00 90.19 87 ALA A CA 1
ATOM 692 C C . ALA A 1 87 ? -6.836 -3.115 10.000 1.00 90.19 87 ALA A C 1
ATOM 694 O O . ALA A 1 87 ? -7.814 -2.592 9.462 1.00 90.19 87 ALA A O 1
ATOM 695 N N . LEU A 1 88 ? -6.480 -4.380 9.747 1.00 90.69 88 LEU A N 1
ATOM 696 C CA . LEU A 1 88 ? -7.245 -5.287 8.885 1.00 90.69 88 LEU A CA 1
ATOM 697 C C . LEU A 1 88 ? -8.664 -5.509 9.420 1.00 90.69 88 LEU A C 1
ATOM 699 O O . LEU A 1 88 ? -9.622 -5.435 8.648 1.00 90.69 88 LEU A O 1
ATOM 703 N N . ALA A 1 89 ? -8.818 -5.7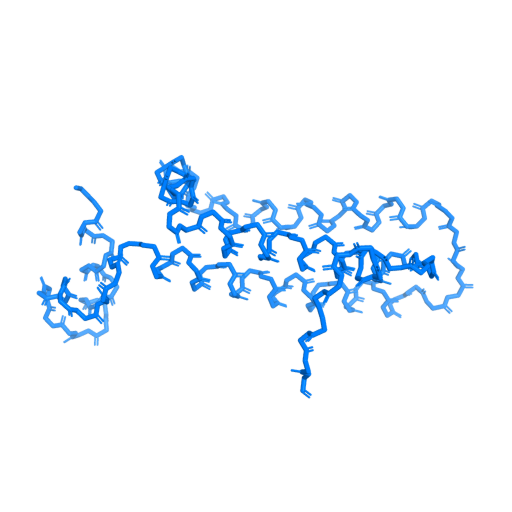09 10.733 1.00 91.44 89 ALA A N 1
ATOM 704 C CA . ALA A 1 89 ? -10.130 -5.862 11.354 1.00 91.44 89 ALA A CA 1
ATOM 705 C C . ALA A 1 89 ? -11.012 -4.623 11.121 1.00 91.44 89 ALA A C 1
ATOM 707 O O . ALA A 1 89 ? -12.163 -4.767 10.708 1.00 91.44 89 ALA A O 1
ATOM 708 N N . LEU A 1 90 ? -10.467 -3.411 11.290 1.00 90.12 90 LEU A N 1
ATOM 709 C CA . LEU A 1 90 ? -11.187 -2.161 11.007 1.00 90.12 90 LEU A CA 1
ATOM 710 C C . LEU A 1 90 ? -11.619 -2.046 9.538 1.00 90.12 90 LEU A C 1
ATOM 712 O O . LEU A 1 90 ? -12.742 -1.624 9.260 1.00 90.12 90 LEU A O 1
ATOM 716 N N . MET A 1 91 ? -10.760 -2.443 8.597 1.00 90.12 91 MET A N 1
ATOM 717 C CA . MET A 1 91 ? -11.083 -2.427 7.165 1.00 90.12 91 MET A CA 1
ATOM 718 C C . MET A 1 91 ? -12.137 -3.463 6.773 1.00 90.12 91 MET A C 1
ATOM 720 O O . MET A 1 91 ? -12.920 -3.214 5.862 1.00 90.12 91 MET A O 1
ATOM 724 N N . SER A 1 92 ? -12.179 -4.601 7.470 1.00 92.19 92 SER A N 1
ATOM 725 C CA . SER A 1 92 ? -13.146 -5.676 7.216 1.00 92.19 92 SER A CA 1
ATOM 726 C C . SER A 1 92 ? -14.571 -5.361 7.690 1.00 92.19 92 SER A C 1
ATOM 728 O O . SER A 1 92 ? -15.503 -6.106 7.392 1.00 92.19 92 SER A O 1
ATOM 730 N N . GLN A 1 93 ? -14.765 -4.252 8.413 1.00 91.50 93 GLN A N 1
ATOM 731 C CA . GLN A 1 93 ? -16.091 -3.825 8.852 1.00 91.50 93 GLN A CA 1
ATOM 732 C C . GLN A 1 93 ? -16.961 -3.412 7.650 1.00 91.50 93 GLN A C 1
ATOM 734 O O . GLN A 1 93 ? -16.463 -2.696 6.777 1.00 91.50 93 GLN A O 1
ATOM 739 N N . PRO A 1 94 ? -18.259 -3.775 7.605 1.00 92.19 94 PRO A N 1
ATOM 740 C CA . PRO A 1 94 ? -19.122 -3.556 6.438 1.00 92.19 94 PRO A CA 1
ATOM 741 C C . PRO A 1 94 ? -19.120 -2.124 5.887 1.00 92.19 94 PRO A C 1
ATOM 743 O O . PRO A 1 94 ? -19.125 -1.925 4.675 1.00 92.19 94 PRO A O 1
ATOM 746 N N . GLN A 1 95 ? -19.051 -1.120 6.763 1.00 89.19 95 GLN A N 1
ATOM 747 C CA . GLN A 1 95 ? -19.002 0.295 6.389 1.00 89.19 95 GLN A CA 1
ATOM 748 C C . GLN A 1 95 ? -17.684 0.732 5.722 1.00 89.19 95 GLN A C 1
ATOM 750 O O . GLN A 1 95 ? -17.653 1.760 5.051 1.00 89.19 95 GLN A O 1
ATOM 755 N N . ASN A 1 96 ? -16.600 -0.028 5.905 1.00 88.94 96 ASN A N 1
ATOM 756 C CA . ASN A 1 96 ? -15.253 0.301 5.428 1.00 88.94 96 ASN A CA 1
ATOM 757 C C . ASN A 1 96 ? -14.802 -0.582 4.256 1.00 88.94 96 ASN A C 1
ATOM 759 O O . ASN A 1 96 ? -13.957 -0.147 3.470 1.00 88.94 96 ASN A O 1
ATOM 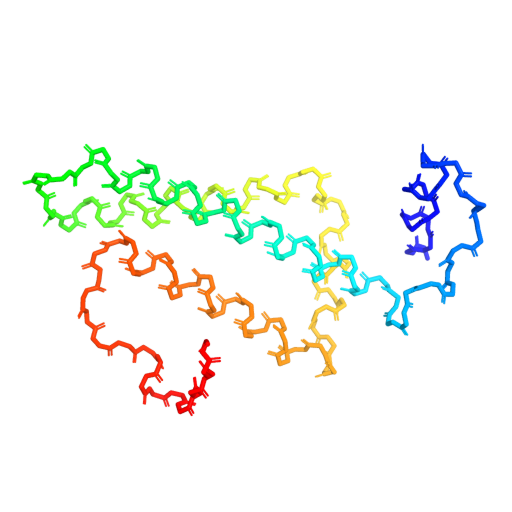763 N N . VAL A 1 97 ? -15.376 -1.783 4.111 1.00 91.88 97 VAL A N 1
ATOM 764 C CA . VAL A 1 97 ? -15.033 -2.748 3.052 1.00 91.88 97 VAL A CA 1
ATOM 765 C C . VAL A 1 97 ? -15.073 -2.138 1.647 1.00 91.88 97 VAL A C 1
ATOM 767 O O . VAL A 1 97 ? -14.103 -2.347 0.918 1.00 91.88 97 VAL A O 1
ATOM 770 N N . PRO A 1 98 ? -16.098 -1.355 1.241 1.00 91.38 98 PRO A N 1
ATOM 771 C CA . PRO A 1 98 ? -16.129 -0.778 -0.104 1.00 91.38 98 PRO A CA 1
ATOM 772 C C . PRO A 1 98 ? -14.904 0.097 -0.396 1.00 91.38 98 PRO A C 1
ATOM 774 O O . PRO A 1 98 ? -14.273 -0.038 -1.443 1.00 91.38 98 PRO A O 1
ATOM 777 N N . THR A 1 99 ? -14.520 0.945 0.559 1.00 88.50 99 THR A N 1
ATOM 778 C CA . THR A 1 99 ? -13.354 1.826 0.433 1.00 88.50 99 THR A CA 1
ATOM 779 C C . THR A 1 99 ? -12.045 1.042 0.477 1.00 88.50 99 THR A C 1
ATOM 781 O O . THR A 1 99 ? -11.151 1.291 -0.329 1.00 88.50 99 THR A O 1
ATOM 784 N N . ALA A 1 100 ? -11.919 0.075 1.391 1.00 88.88 100 ALA A N 1
ATOM 785 C CA . ALA A 1 100 ? -10.725 -0.760 1.497 1.00 88.88 100 ALA A CA 1
ATOM 786 C C . ALA A 1 100 ? -10.483 -1.569 0.211 1.00 88.88 100 ALA A C 1
ATOM 788 O O . ALA A 1 100 ? -9.355 -1.638 -0.278 1.00 88.88 100 ALA A O 1
ATOM 789 N N . LEU A 1 101 ? -11.550 -2.119 -0.375 1.00 90.81 101 LEU A N 1
ATOM 790 C CA . LEU A 1 101 ? -11.481 -2.858 -1.630 1.00 90.81 101 LEU A CA 1
ATOM 791 C C . LEU A 1 101 ? -11.144 -1.943 -2.813 1.00 90.81 101 LEU A C 1
ATOM 793 O O . LEU A 1 101 ? -10.301 -2.304 -3.628 1.00 90.81 101 LEU A O 1
ATOM 797 N N . ALA A 1 102 ? -11.735 -0.747 -2.888 1.00 90.00 102 ALA A N 1
ATOM 798 C CA . ALA A 1 102 ? -11.397 0.229 -3.924 1.00 90.00 102 ALA A CA 1
ATOM 799 C C . ALA A 1 102 ? -9.907 0.617 -3.886 1.00 90.00 102 ALA A C 1
ATOM 801 O O . ALA A 1 102 ? -9.254 0.677 -4.931 1.00 90.00 102 ALA A O 1
ATOM 802 N N . ASN A 1 103 ? -9.347 0.808 -2.687 1.00 88.31 103 ASN A N 1
ATOM 803 C CA . ASN A 1 103 ? -7.921 1.091 -2.507 1.00 88.31 103 ASN A CA 1
ATOM 804 C C . ASN A 1 103 ? -7.036 -0.073 -2.972 1.00 88.31 103 ASN A C 1
ATOM 806 O O . ASN A 1 103 ? -6.008 0.157 -3.612 1.00 88.31 103 ASN A O 1
ATOM 810 N N . LEU A 1 104 ? -7.432 -1.313 -2.666 1.00 90.56 104 LEU A N 1
ATOM 811 C CA . LEU A 1 104 ? -6.717 -2.513 -3.101 1.00 90.56 104 LEU A CA 1
ATOM 812 C C . LEU A 1 104 ? -6.750 -2.665 -4.627 1.00 90.56 104 LEU A C 1
ATOM 814 O O . LEU A 1 104 ? -5.709 -2.887 -5.238 1.00 90.56 104 LEU A O 1
ATOM 818 N N . LEU A 1 105 ? -7.926 -2.517 -5.238 1.00 90.44 105 LEU A N 1
ATOM 819 C CA . LEU A 1 105 ? -8.096 -2.635 -6.687 1.00 90.44 105 LEU A CA 1
ATOM 820 C C . LEU A 1 105 ? -7.314 -1.556 -7.436 1.00 90.44 105 LEU A C 1
ATOM 822 O O . LEU A 1 105 ? -6.633 -1.872 -8.403 1.00 90.44 105 LEU A O 1
ATOM 826 N N . THR A 1 106 ? -7.331 -0.314 -6.945 1.00 89.06 106 THR A N 1
ATOM 827 C CA . THR A 1 106 ? -6.541 0.782 -7.533 1.00 89.06 106 THR A CA 1
ATOM 828 C C . THR A 1 106 ? -5.048 0.455 -7.524 1.00 89.06 106 THR A C 1
ATOM 830 O O . THR A 1 106 ? -4.371 0.618 -8.531 1.00 89.06 106 THR A O 1
ATOM 833 N N . MET A 1 107 ? -4.538 -0.073 -6.408 1.00 91.38 107 MET A N 1
ATOM 834 C CA . MET A 1 107 ? -3.136 -0.477 -6.291 1.00 91.38 107 MET A CA 1
ATOM 835 C C . MET A 1 107 ? -2.775 -1.614 -7.259 1.00 91.38 107 MET A C 1
ATOM 837 O O . MET A 1 107 ? -1.702 -1.591 -7.857 1.00 91.38 107 MET A O 1
ATOM 841 N N . VAL A 1 108 ? -3.651 -2.612 -7.413 1.00 91.00 108 VAL A N 1
ATOM 842 C CA . VAL A 1 108 ? -3.445 -3.712 -8.369 1.00 91.00 108 VAL A CA 1
ATOM 843 C C . VAL A 1 108 ? -3.440 -3.186 -9.805 1.00 91.00 108 VAL 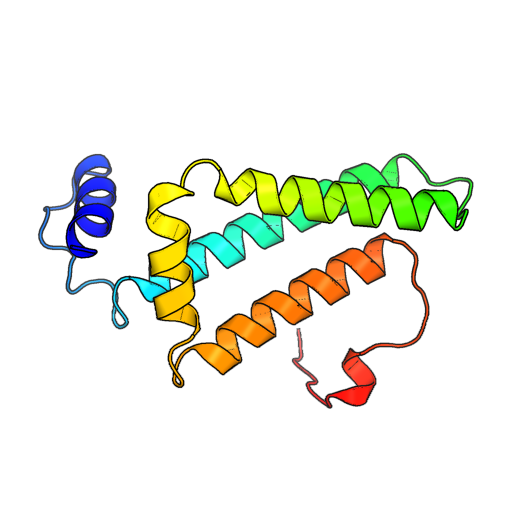A C 1
ATOM 845 O O . VAL A 1 108 ? -2.528 -3.520 -10.559 1.00 91.00 108 VAL A O 1
ATOM 848 N N . ASP A 1 109 ? -4.397 -2.323 -10.154 1.00 87.62 109 ASP A N 1
ATOM 849 C CA . ASP A 1 109 ? -4.475 -1.681 -11.469 1.00 87.62 109 ASP A CA 1
ATOM 850 C C . ASP A 1 109 ? -3.195 -0.888 -11.782 1.00 87.62 109 ASP A C 1
ATOM 852 O O . ASP A 1 109 ? -2.657 -1.003 -12.884 1.00 87.62 109 ASP A O 1
ATOM 856 N N . ASP A 1 110 ? -2.669 -0.130 -10.813 1.00 88.94 110 ASP A N 1
ATOM 857 C CA . ASP A 1 110 ? -1.419 0.618 -10.979 1.00 88.94 110 ASP A CA 1
ATOM 858 C C . ASP A 1 110 ? -0.228 -0.326 -11.223 1.00 88.94 110 ASP A C 1
ATOM 860 O O . ASP A 1 110 ? 0.537 -0.122 -12.166 1.00 88.94 110 ASP A O 1
ATOM 864 N N . ILE A 1 111 ? -0.079 -1.399 -10.435 1.00 90.31 111 ILE A N 1
ATOM 865 C CA . ILE A 1 111 ? 1.000 -2.386 -10.633 1.00 90.31 111 ILE A CA 1
ATOM 866 C C . ILE A 1 111 ? 0.918 -3.011 -12.033 1.00 90.31 111 ILE A C 1
ATOM 868 O O . ILE A 1 111 ? 1.932 -3.083 -12.729 1.00 90.31 111 ILE A O 1
ATOM 872 N N . CYS A 1 112 ? -0.273 -3.436 -12.462 1.00 85.94 112 CYS A N 1
ATOM 873 C CA . CYS A 1 112 ? -0.491 -4.019 -13.787 1.00 85.94 112 CYS A CA 1
ATOM 874 C C . CYS A 1 112 ? -0.155 -3.029 -14.911 1.00 85.94 112 CYS A C 1
ATOM 876 O O . CYS A 1 112 ? 0.547 -3.391 -15.858 1.00 85.94 112 CYS A O 1
ATOM 878 N N . TYR A 1 113 ? -0.582 -1.770 -14.769 1.00 86.12 113 TYR A N 1
ATOM 879 C CA . TYR A 1 113 ? -0.286 -0.706 -15.726 1.00 86.12 113 TYR A CA 1
ATOM 880 C C . TYR A 1 113 ? 1.226 -0.520 -15.925 1.00 86.12 113 TYR A C 1
ATOM 882 O O . TYR A 1 113 ? 1.709 -0.523 -17.059 1.00 86.12 113 TYR A O 1
ATOM 890 N N . TYR A 1 114 ? 1.998 -0.421 -14.835 1.00 85.50 114 TYR A N 1
ATOM 891 C CA . TYR A 1 114 ? 3.456 -0.260 -14.924 1.00 85.50 114 TYR A CA 1
ATOM 892 C C . TYR A 1 114 ? 4.188 -1.546 -15.338 1.00 85.50 114 TYR A C 1
ATOM 894 O O . TYR A 1 114 ? 5.271 -1.463 -15.914 1.00 85.50 114 TYR A O 1
ATOM 902 N N . ALA A 1 115 ? 3.600 -2.727 -15.119 1.00 84.19 115 ALA A N 1
ATOM 903 C CA . ALA A 1 115 ? 4.137 -4.007 -15.595 1.00 84.19 115 ALA A CA 1
ATOM 904 C C . ALA A 1 115 ? 4.042 -4.189 -17.117 1.00 84.19 115 ALA A C 1
ATOM 906 O O . ALA A 1 115 ? 4.539 -5.188 -17.645 1.00 84.19 115 ALA A O 1
ATOM 907 N N . GLY A 1 116 ? 3.447 -3.230 -17.831 1.00 76.00 116 GLY A N 1
ATOM 908 C CA . GLY A 1 116 ? 3.304 -3.276 -19.282 1.00 76.00 116 GLY A CA 1
ATOM 909 C C . GLY A 1 116 ? 2.132 -4.140 -19.740 1.00 76.00 116 GLY A C 1
ATOM 910 O O . GLY A 1 116 ? 2.039 -4.440 -20.934 1.00 76.00 116 GLY A O 1
ATOM 911 N N . ASP A 1 117 ? 1.233 -4.518 -18.823 1.00 65.94 117 ASP A N 1
ATOM 912 C CA . ASP A 1 117 ? -0.038 -5.117 -19.200 1.00 65.94 117 ASP A CA 1
ATOM 913 C C . ASP A 1 117 ? -0.891 -4.050 -19.901 1.00 65.94 117 ASP A C 1
ATOM 915 O O . ASP A 1 117 ? -1.468 -3.153 -19.288 1.00 65.94 117 ASP A O 1
ATOM 919 N N . ARG A 1 118 ? -0.892 -4.116 -21.236 1.00 54.44 118 ARG A N 1
ATOM 920 C CA . ARG A 1 118 ? -1.708 -3.272 -22.118 1.00 54.44 118 ARG A CA 1
ATOM 921 C C . ARG A 1 118 ? -3.081 -3.888 -22.391 1.00 54.44 118 ARG A C 1
ATOM 923 O O . ARG A 1 118 ? -3.820 -3.357 -23.222 1.00 54.44 118 ARG A O 1
ATOM 930 N N . SER A 1 119 ? -3.418 -5.015 -21.756 1.00 46.94 119 SER A N 1
ATOM 931 C CA . SER A 1 119 ? -4.746 -5.596 -21.894 1.00 46.94 119 SER A CA 1
ATOM 932 C C . SER A 1 119 ? -5.784 -4.679 -21.243 1.00 46.94 119 SER A C 1
ATOM 934 O O . SER A 1 119 ? -5.573 -4.051 -20.206 1.00 46.94 119 SER A O 1
ATOM 936 N N . VAL A 1 120 ? -6.903 -4.507 -21.939 1.00 41.84 120 VAL A N 1
ATOM 937 C CA . VAL A 1 120 ? -7.960 -3.574 -21.562 1.00 41.84 120 VAL A CA 1
ATOM 938 C C . VAL A 1 120 ? -8.618 -4.031 -20.250 1.00 41.84 120 VAL A C 1
ATOM 940 O O . VAL A 1 120 ? -9.501 -4.877 -20.252 1.00 41.84 120 VAL A O 1
ATOM 943 N N . ASN A 1 121 ? -8.208 -3.384 -19.155 1.00 49.00 121 ASN A N 1
ATOM 944 C CA . ASN A 1 121 ? -9.003 -2.883 -18.027 1.00 49.00 121 ASN A CA 1
ATOM 945 C C . ASN A 1 121 ? -9.957 -3.845 -17.275 1.00 49.00 121 ASN A C 1
ATOM 947 O O . ASN A 1 121 ? -11.107 -4.019 -17.681 1.00 49.00 121 ASN A O 1
ATOM 951 N N . ALA A 1 122 ? -9.624 -4.181 -16.018 1.00 43.78 122 ALA A N 1
ATOM 952 C CA . ALA A 1 122 ? -10.641 -4.435 -14.978 1.00 43.78 122 ALA A CA 1
ATOM 953 C C . ALA A 1 122 ? -11.584 -3.218 -14.790 1.00 43.78 122 ALA A C 1
ATOM 955 O O . ALA A 1 122 ? -12.772 -3.367 -14.492 1.00 43.78 122 ALA A O 1
ATOM 956 N N . ARG A 1 123 ? -11.088 -2.009 -15.101 1.00 45.50 123 ARG A N 1
ATOM 957 C CA . ARG A 1 123 ? -11.854 -0.754 -15.218 1.00 45.50 123 ARG A CA 1
ATOM 958 C C . ARG A 1 123 ? -13.075 -0.830 -16.147 1.00 45.50 123 ARG A C 1
ATOM 960 O O . ARG A 1 123 ? -14.039 -0.109 -15.911 1.00 45.50 123 ARG A O 1
ATOM 967 N N . ASN A 1 124 ? -13.055 -1.675 -17.183 1.00 40.28 124 ASN A N 1
ATOM 968 C CA . ASN A 1 124 ? -14.179 -1.812 -18.120 1.00 40.28 124 ASN A CA 1
ATOM 969 C C . ASN A 1 124 ? -15.227 -2.820 -17.626 1.00 40.28 124 ASN A C 1
ATOM 971 O O . ASN A 1 124 ? -16.375 -2.765 -18.053 1.00 40.28 124 ASN A O 1
ATOM 975 N N . ILE A 1 125 ? -14.848 -3.719 -16.712 1.00 41.47 125 ILE A N 1
ATOM 976 C CA . ILE A 1 125 ? -15.720 -4.789 -16.209 1.00 41.47 125 ILE A CA 1
ATOM 977 C C . ILE A 1 125 ? -16.539 -4.310 -14.996 1.00 41.47 125 ILE A C 1
ATOM 979 O O . ILE A 1 125 ? -17.646 -4.789 -14.776 1.00 41.47 125 ILE A O 1
ATOM 983 N N . LEU A 1 126 ? -16.044 -3.320 -14.238 1.00 41.62 126 LEU A N 1
ATOM 984 C CA . LEU A 1 126 ? -16.716 -2.809 -13.031 1.00 41.62 126 LEU A CA 1
ATOM 985 C C . LEU A 1 126 ? -17.475 -1.481 -13.203 1.00 41.62 126 LEU A C 1
ATOM 987 O O . LEU A 1 126 ? -18.072 -1.010 -12.242 1.00 41.62 126 LEU A O 1
ATOM 991 N N . GLY A 1 127 ? -17.481 -0.853 -14.385 1.00 38.44 127 GLY A N 1
ATOM 992 C CA . GLY A 1 127 ? -18.305 0.342 -14.647 1.00 38.44 127 GLY A CA 1
ATOM 993 C C . GLY A 1 127 ? -18.019 1.571 -13.761 1.00 38.44 127 GLY A C 1
ATOM 994 O O . GLY A 1 127 ? -18.787 2.532 -13.778 1.00 38.44 127 GLY A O 1
ATOM 995 N N . LEU A 1 128 ? -16.925 1.587 -12.995 1.00 42.44 128 LEU A N 1
ATOM 996 C CA . LEU A 1 128 ? -16.566 2.697 -12.109 1.00 42.44 128 LEU A CA 1
ATOM 997 C C . LEU A 1 128 ? -15.723 3.733 -12.859 1.00 42.44 128 LEU A C 1
ATOM 999 O O . LEU A 1 128 ? -14.499 3.810 -12.739 1.00 42.44 128 LEU A O 1
ATOM 1003 N N . ARG A 1 129 ? -16.418 4.560 -13.644 1.00 37.00 129 ARG A N 1
ATOM 1004 C CA . ARG A 1 129 ? -15.897 5.808 -14.208 1.00 37.00 129 ARG A CA 1
ATOM 1005 C C . ARG A 1 129 ? -15.801 6.855 -13.095 1.00 37.00 129 ARG A C 1
ATOM 1007 O O . ARG A 1 129 ? -16.742 7.609 -12.872 1.00 37.00 129 ARG A O 1
ATOM 1014 N N . TRP A 1 130 ? -14.664 6.925 -12.412 1.00 35.56 130 TRP A N 1
ATOM 1015 C CA . TRP A 1 130 ? -14.315 8.109 -11.625 1.00 35.56 130 TRP A CA 1
ATOM 1016 C C . TRP A 1 130 ? -13.538 9.073 -12.522 1.00 35.56 130 TRP A C 1
ATOM 1018 O O . TRP A 1 130 ? -12.413 8.784 -12.932 1.00 35.56 130 TRP A O 1
ATOM 1028 N N . ASN A 1 131 ? -14.193 10.181 -12.889 1.00 35.38 131 ASN A N 1
ATOM 1029 C CA . ASN A 1 131 ? -13.550 11.330 -13.523 1.00 35.38 131 ASN A CA 1
ATOM 1030 C C . ASN A 1 131 ? -12.395 11.793 -12.629 1.00 35.38 131 ASN A C 1
ATOM 1032 O O . ASN A 1 131 ? -12.594 12.017 -11.434 1.00 35.38 131 ASN A O 1
ATOM 1036 N N . ARG A 1 132 ? -11.215 11.918 -13.232 1.00 38.72 132 ARG A N 1
ATOM 1037 C CA . ARG A 1 132 ? -10.118 12.706 -12.682 1.00 38.72 132 ARG A CA 1
ATOM 1038 C C . ARG A 1 132 ? -10.339 14.170 -13.044 1.00 38.72 132 ARG A C 1
ATOM 1040 O O . ARG A 1 132 ? -10.870 14.399 -14.155 1.00 38.72 132 ARG A O 1
#

Secondary structure (DSSP, 8-state):
-THHHHHHHHHHTT--S--TTTSTTTHHHHHHHHHHHHHHHHHHHHHHHHHT--S---HHHHHHHHHHHHHHHHHTTGGGGGGHHHHHHHHTSTTTHHHHHHHHHHHHHHHHHHTT--S--HHHHS------

Radius of gyration: 17.87 Å; chains: 1; bounding box: 34×32×48 Å

Sequence (132 aa):
MFCLINNSGAEILGYPGIIHGMYAKGGIELVQHFYMTSNNNLIDFLKARSAVISTESNNEFSRSLIRDAIQERLKMIIPFIDRWPEALALMSQPQNVPTALANLLTMVDDICYYAGDRSVNARNILGLRWNR